Protein AF-A0A381VP50-F1 (afdb_monomer)

Foldseek 3Di:
DPPVVVVVVVVVVVVPDPFAFPDWAFDDDDQWTWIWTQTPVRDIDIDIHHDDD

Sequence (53 aa):
VNQDALFKLAEEAIKHWDIEVKSLNLHLQSENTVFKVEGLDGNTYALRIHRKG

Secondary structure (DSSP, 8-state):
--HHHHHHHHHHHHHTSSS-EEEEEEEEESSSEEEEEEETTS-EEEEEE----

Organism: NCBI:txid408172

pLDDT: mean 80.53, std 8.3, range [52.03, 89.12]

Solvent-accessible surface area (backbone atoms only — not comparable to full-atom values): 3287 Å² total; per-residue (Å²): 131,70,61,69,60,54,50,52,51,51,54,56,53,45,72,74,42,101,59,60,74,69,45,80,41,85,69,45,76,75,84,43,42,30,31,37,34,33,31,70,86,76,49,76,47,76,48,74,47,76,60,90,125

Structure (mmCIF, N/CA/C/O backbone):
data_AF-A0A381VP50-F1
#
_entry.id   AF-A0A381VP50-F1
#
loop_
_atom_site.group_PDB
_atom_site.id
_atom_site.type_symbol
_atom_site.label_atom_id
_atom_site.label_alt_id
_atom_site.label_comp_id
_atom_site.label_asym_id
_atom_site.label_entity_id
_atom_site.label_seq_id
_atom_site.pdbx_PDB_ins_code
_atom_site.Cartn_x
_atom_site.Cartn_y
_atom_site.Cartn_z
_atom_site.occupancy
_atom_site.B_iso_or_equiv
_atom_site.auth_seq_id
_atom_site.auth_comp_id
_atom_site.auth_asym_id
_atom_site.auth_atom_id
_atom_site.pdbx_PDB_model_num
ATOM 1 N N . VAL A 1 1 ? 19.727 3.002 -9.332 1.00 52.94 1 VAL A N 1
ATOM 2 C CA . VAL A 1 1 ? 18.252 2.838 -9.279 1.00 52.94 1 VAL A CA 1
ATOM 3 C C . VAL A 1 1 ? 17.751 3.899 -8.318 1.00 52.94 1 VAL A C 1
ATOM 5 O O . VAL A 1 1 ? 18.190 3.861 -7.180 1.00 52.94 1 VAL A O 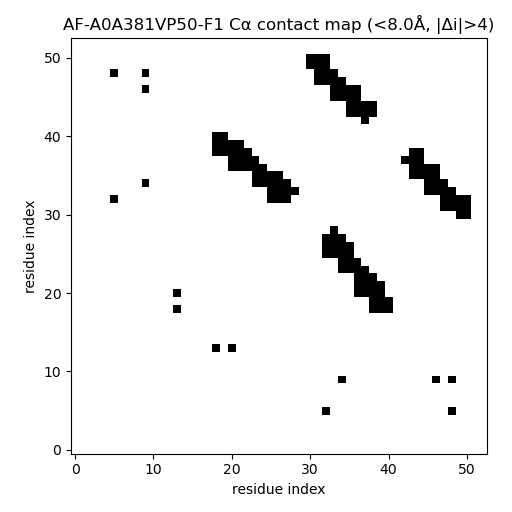1
ATOM 8 N N . ASN A 1 2 ? 16.969 4.890 -8.754 1.00 69.19 2 ASN A N 1
ATOM 9 C CA . ASN A 1 2 ? 16.571 5.995 -7.869 1.00 69.19 2 ASN A CA 1
ATOM 10 C C . ASN A 1 2 ? 15.466 5.530 -6.909 1.00 69.19 2 ASN A C 1
ATOM 12 O O . ASN A 1 2 ? 14.289 5.587 -7.255 1.00 69.19 2 ASN A O 1
ATOM 16 N N . GLN A 1 3 ? 15.851 5.046 -5.723 1.00 68.94 3 GLN A N 1
ATOM 17 C CA . GLN A 1 3 ? 14.919 4.673 -4.648 1.00 68.94 3 GLN A CA 1
ATOM 18 C C . GLN A 1 3 ? 13.993 5.831 -4.258 1.00 68.94 3 GLN A C 1
ATOM 20 O O . GLN A 1 3 ? 12.802 5.607 -4.082 1.00 68.94 3 GLN A O 1
ATOM 25 N N . ASP A 1 4 ? 14.509 7.061 -4.235 1.00 76.25 4 ASP A N 1
ATOM 26 C CA . ASP A 1 4 ? 13.743 8.280 -3.942 1.00 76.25 4 ASP A CA 1
ATOM 27 C C . ASP A 1 4 ? 12.545 8.484 -4.882 1.00 76.25 4 ASP A C 1
ATOM 29 O O . ASP A 1 4 ? 11.440 8.813 -4.458 1.00 76.25 4 ASP A O 1
ATOM 33 N N . ALA A 1 5 ? 12.747 8.233 -6.178 1.00 80.75 5 ALA A N 1
ATOM 34 C CA . ALA A 1 5 ? 11.691 8.372 -7.176 1.00 80.75 5 ALA A CA 1
ATOM 35 C C . ALA A 1 5 ? 10.603 7.304 -6.999 1.00 80.75 5 ALA A C 1
ATOM 37 O O . ALA A 1 5 ? 9.425 7.589 -7.184 1.00 80.75 5 ALA A O 1
ATOM 38 N N . LEU A 1 6 ? 10.996 6.084 -6.620 1.00 79.12 6 LEU A N 1
ATOM 39 C CA . LEU A 1 6 ? 10.071 4.981 -6.359 1.00 79.12 6 LEU A CA 1
ATOM 40 C C . LEU A 1 6 ? 9.256 5.218 -5.086 1.00 79.12 6 LEU A C 1
ATOM 42 O O . LEU A 1 6 ? 8.075 4.891 -5.066 1.00 79.12 6 LEU A O 1
ATOM 46 N N . PHE A 1 7 ? 9.868 5.805 -4.056 1.00 81.00 7 PHE A N 1
ATOM 47 C CA . PHE A 1 7 ? 9.185 6.150 -2.811 1.00 81.00 7 PHE A CA 1
ATOM 48 C C . PHE A 1 7 ? 8.142 7.247 -3.040 1.00 81.00 7 PHE A C 1
ATOM 50 O O . PHE A 1 7 ? 6.991 7.078 -2.654 1.00 81.00 7 PHE A O 1
ATOM 57 N N . LYS A 1 8 ? 8.497 8.303 -3.786 1.00 84.31 8 LYS A N 1
ATOM 58 C CA . LYS A 1 8 ? 7.540 9.347 -4.188 1.00 84.31 8 LYS A CA 1
ATOM 59 C C . LYS A 1 8 ? 6.383 8.791 -5.014 1.00 84.31 8 LYS A C 1
ATOM 61 O O . LYS A 1 8 ? 5.235 9.094 -4.722 1.00 84.31 8 LYS A O 1
ATOM 66 N N . LEU A 1 9 ? 6.674 7.930 -5.992 1.00 84.50 9 LEU A N 1
ATOM 67 C CA . LEU A 1 9 ? 5.645 7.234 -6.774 1.00 84.50 9 LEU A CA 1
ATOM 68 C C . LEU A 1 9 ? 4.730 6.382 -5.891 1.00 84.50 9 LEU A C 1
ATOM 70 O O . LEU A 1 9 ? 3.524 6.342 -6.121 1.00 84.50 9 LEU A O 1
ATOM 74 N N . ALA A 1 10 ? 5.295 5.697 -4.895 1.00 83.56 10 ALA A N 1
ATOM 75 C CA . ALA A 1 10 ? 4.522 4.896 -3.961 1.00 83.56 10 ALA A CA 1
ATOM 76 C C . ALA A 1 10 ? 3.604 5.760 -3.086 1.00 83.56 10 ALA A C 1
ATOM 78 O O . ALA A 1 10 ? 2.428 5.434 -2.941 1.00 83.56 10 ALA A O 1
ATOM 79 N N . GLU A 1 11 ? 4.110 6.879 -2.564 1.00 83.88 11 GLU A N 1
ATOM 80 C CA . GLU A 1 11 ? 3.312 7.851 -1.813 1.00 83.88 11 GLU A CA 1
ATOM 81 C C . GLU A 1 11 ? 2.206 8.477 -2.669 1.00 83.88 11 GLU A C 1
ATOM 83 O O . GLU A 1 11 ? 1.067 8.574 -2.220 1.00 83.88 11 GLU A O 1
ATOM 88 N N . GLU A 1 12 ? 2.502 8.876 -3.908 1.00 87.06 12 GLU A N 1
ATOM 89 C CA . GLU A 1 12 ? 1.495 9.424 -4.822 1.00 87.06 12 GLU A CA 1
ATOM 90 C C . GLU A 1 12 ? 0.422 8.392 -5.174 1.00 87.06 12 GLU A C 1
ATOM 92 O O . GLU A 1 12 ? -0.763 8.710 -5.129 1.00 87.06 12 GLU A O 1
ATOM 97 N N . ALA A 1 13 ? 0.803 7.142 -5.450 1.00 85.12 13 ALA A N 1
ATOM 98 C CA . ALA A 1 13 ? -0.152 6.070 -5.719 1.00 85.12 13 ALA A CA 1
ATOM 99 C C . ALA A 1 13 ? -1.079 5.815 -4.520 1.00 85.12 13 ALA A C 1
ATOM 101 O O . ALA A 1 13 ? -2.282 5.648 -4.702 1.00 85.12 13 ALA A O 1
ATOM 102 N N . ILE A 1 14 ? -0.535 5.837 -3.301 1.00 84.62 14 ILE A N 1
ATOM 103 C CA . ILE A 1 14 ? -1.301 5.656 -2.063 1.00 84.62 14 ILE A CA 1
ATOM 104 C C . ILE A 1 14 ? -2.279 6.797 -1.813 1.00 84.62 14 ILE A C 1
ATOM 106 O O . ILE A 1 14 ? -3.362 6.544 -1.304 1.00 84.62 14 ILE A O 1
ATOM 110 N N . LYS A 1 15 ? -1.961 8.035 -2.208 1.00 84.50 15 LYS A N 1
ATOM 111 C CA . LYS A 1 15 ? -2.921 9.150 -2.109 1.00 84.50 15 LYS A CA 1
ATOM 112 C C . LYS A 1 15 ? -4.187 8.928 -2.938 1.00 84.50 15 LYS A C 1
ATOM 114 O O . LYS A 1 15 ? -5.203 9.552 -2.657 1.00 84.50 15 LYS A O 1
ATOM 119 N N . HIS A 1 16 ? -4.129 8.075 -3.960 1.00 83.94 16 HIS A N 1
ATOM 120 C CA . HIS A 1 16 ? -5.300 7.678 -4.743 1.00 83.94 16 HIS A CA 1
ATOM 121 C C . HIS A 1 16 ? -6.040 6.475 -4.157 1.00 83.94 16 HIS A C 1
ATOM 123 O O . HIS A 1 16 ? -7.095 6.103 -4.670 1.00 83.94 16 HIS A O 1
ATOM 129 N N . TRP A 1 17 ? -5.488 5.833 -3.131 1.00 83.44 17 TRP A N 1
ATOM 130 C CA . TRP A 1 17 ? -6.156 4.746 -2.443 1.00 83.44 17 TRP A CA 1
ATOM 131 C C . TRP A 1 17 ? -7.025 5.334 -1.337 1.00 83.44 17 TRP A C 1
ATOM 133 O O . TRP A 1 17 ? -6.593 6.211 -0.595 1.00 83.44 17 TRP A O 1
ATOM 143 N N . ASP A 1 18 ? -8.238 4.814 -1.197 1.00 81.38 18 ASP A N 1
ATOM 144 C CA . ASP A 1 18 ? -9.158 5.173 -0.112 1.00 81.38 18 ASP A CA 1
ATOM 145 C C . ASP A 1 18 ? -8.766 4.453 1.194 1.00 81.38 18 ASP A C 1
ATOM 147 O O . ASP A 1 18 ? -9.587 3.833 1.860 1.00 81.38 18 ASP A O 1
ATOM 151 N N . ILE A 1 19 ? -7.467 4.428 1.515 1.00 82.44 19 ILE A N 1
ATOM 152 C CA . ILE A 1 19 ? -6.950 3.803 2.733 1.00 82.44 19 ILE A CA 1
ATOM 153 C C . ILE A 1 19 ? -6.024 4.758 3.470 1.00 82.44 19 ILE A C 1
ATOM 155 O O . ILE A 1 19 ? -5.176 5.431 2.884 1.00 82.44 19 ILE A O 1
ATOM 159 N N . GLU A 1 20 ? -6.129 4.758 4.792 1.00 83.62 20 GLU A N 1
ATOM 160 C CA . GLU A 1 20 ? -5.168 5.453 5.632 1.00 83.62 20 GLU A CA 1
ATOM 161 C C . GLU A 1 20 ? -3.919 4.591 5.816 1.00 83.62 20 GLU A C 1
ATOM 163 O O . GLU A 1 20 ? -3.970 3.515 6.413 1.00 83.62 20 GLU A O 1
ATOM 168 N N . VAL A 1 21 ? -2.778 5.054 5.306 1.00 83.88 21 VAL A N 1
ATOM 169 C CA . VAL A 1 21 ? -1.504 4.336 5.412 1.00 83.88 21 VAL A CA 1
ATOM 170 C C . VAL A 1 21 ? -0.749 4.767 6.659 1.00 83.88 21 VAL A C 1
ATOM 172 O O . VAL A 1 21 ? -0.411 5.932 6.838 1.00 83.88 21 VAL A O 1
ATOM 175 N N . LYS A 1 22 ? -0.434 3.790 7.506 1.00 85.31 22 LYS A N 1
ATOM 176 C CA . LYS A 1 22 ? 0.378 3.953 8.710 1.00 85.31 22 LYS A CA 1
ATOM 177 C C . LYS A 1 22 ? 1.868 3.932 8.398 1.00 85.31 22 LYS A C 1
ATOM 179 O O . LYS A 1 22 ? 2.651 4.648 9.017 1.00 85.31 22 LYS A O 1
ATOM 184 N N . SER A 1 23 ? 2.292 3.037 7.509 1.00 82.75 23 SER A N 1
ATOM 185 C CA . SER A 1 23 ? 3.707 2.852 7.191 1.00 82.75 23 SER A CA 1
ATOM 186 C C . SER A 1 23 ? 3.899 2.293 5.791 1.00 82.75 23 SER A C 1
ATOM 188 O O . SER A 1 23 ? 3.202 1.370 5.371 1.00 82.75 23 SER A O 1
ATOM 190 N N . LEU A 1 24 ? 4.889 2.842 5.090 1.00 85.44 24 LEU A N 1
ATOM 191 C CA . LEU A 1 24 ? 5.360 2.354 3.803 1.00 85.44 24 LEU A CA 1
ATOM 192 C C . LEU A 1 24 ? 6.787 1.837 3.966 1.00 85.44 24 LEU A C 1
ATOM 194 O O . LEU A 1 24 ? 7.695 2.601 4.281 1.00 85.44 24 LEU A O 1
ATOM 198 N N . ASN A 1 25 ? 6.993 0.547 3.720 1.00 84.00 25 ASN A N 1
ATOM 199 C CA . ASN A 1 25 ? 8.310 -0.074 3.785 1.00 84.00 25 ASN A CA 1
ATOM 200 C C . ASN A 1 25 ? 8.662 -0.718 2.449 1.00 84.00 25 ASN A C 1
ATOM 202 O O . ASN A 1 25 ? 7.864 -1.447 1.863 1.00 84.00 25 ASN A O 1
ATOM 206 N N . LEU A 1 26 ? 9.883 -0.491 1.967 1.00 82.88 26 LEU A N 1
ATOM 207 C CA . LEU A 1 26 ? 10.391 -1.219 0.811 1.00 82.88 26 LEU A CA 1
ATOM 208 C C . LEU A 1 26 ? 10.580 -2.691 1.202 1.00 82.88 26 LEU A C 1
ATOM 210 O O . LEU A 1 26 ? 11.387 -3.000 2.074 1.00 82.88 26 LEU A O 1
ATOM 214 N N . HIS A 1 27 ? 9.829 -3.591 0.570 1.00 80.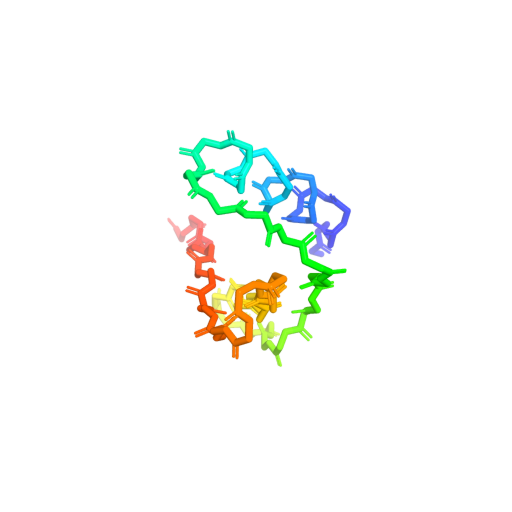94 27 HIS A N 1
ATOM 215 C CA . HIS A 1 27 ? 9.870 -5.016 0.892 1.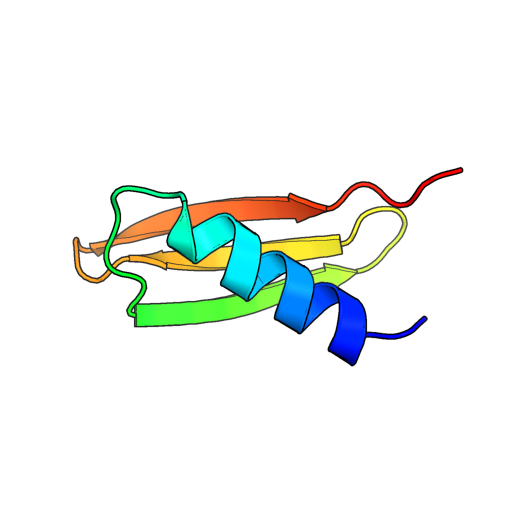00 80.94 27 HIS A CA 1
ATOM 216 C C . HIS A 1 27 ? 10.843 -5.780 -0.001 1.00 80.94 27 HIS A C 1
ATOM 218 O O . HIS A 1 27 ? 11.595 -6.622 0.480 1.00 80.94 27 HIS A O 1
ATOM 224 N N . LEU A 1 28 ? 10.824 -5.504 -1.307 1.00 79.06 28 LEU A N 1
ATOM 225 C CA . LEU A 1 28 ? 11.642 -6.237 -2.266 1.00 79.06 28 LEU A CA 1
ATOM 226 C C . LEU A 1 28 ? 12.023 -5.334 -3.435 1.00 79.06 28 LEU A C 1
ATOM 228 O O . LEU A 1 28 ? 11.172 -4.660 -4.007 1.00 79.06 28 LEU A O 1
ATOM 232 N N . GLN A 1 29 ? 13.300 -5.323 -3.801 1.00 68.44 29 GLN A N 1
ATOM 233 C CA . GLN A 1 29 ? 13.800 -4.556 -4.938 1.00 68.44 29 GLN A CA 1
ATOM 234 C C . GLN A 1 29 ? 14.775 -5.425 -5.735 1.00 68.44 29 GLN A C 1
ATOM 236 O O . GLN A 1 29 ? 15.984 -5.369 -5.533 1.00 68.44 29 GLN A O 1
ATOM 241 N N . SER A 1 30 ? 14.226 -6.252 -6.625 1.00 71.62 30 SER A N 1
ATOM 242 C CA . SER A 1 30 ? 15.001 -7.016 -7.614 1.00 71.62 30 SER A CA 1
ATOM 243 C C . SER A 1 30 ? 14.658 -6.488 -9.009 1.00 71.62 30 SER A C 1
ATOM 245 O O . SER A 1 30 ? 15.056 -5.376 -9.351 1.00 71.62 30 SER A O 1
ATOM 247 N N . GLU A 1 31 ? 13.870 -7.220 -9.798 1.00 67.31 31 GLU A N 1
ATOM 248 C CA . GLU A 1 31 ? 13.399 -6.752 -11.110 1.00 67.31 31 GLU A CA 1
ATOM 249 C C . GLU A 1 31 ? 12.259 -5.731 -10.986 1.00 67.31 31 GLU A C 1
ATOM 251 O O . GLU A 1 31 ? 12.287 -4.683 -11.628 1.00 67.31 31 GLU A O 1
ATOM 256 N N . ASN A 1 32 ? 11.307 -5.985 -10.085 1.00 73.50 32 ASN A N 1
ATOM 257 C CA . ASN A 1 32 ? 10.241 -5.054 -9.713 1.00 73.50 32 ASN A CA 1
ATOM 258 C C . ASN A 1 32 ? 10.502 -4.482 -8.316 1.00 73.50 32 ASN A C 1
ATOM 260 O O . ASN A 1 32 ? 11.139 -5.127 -7.479 1.00 73.50 32 ASN A O 1
ATOM 264 N N . THR A 1 33 ? 9.992 -3.278 -8.058 1.00 81.69 33 THR A N 1
ATOM 265 C CA . THR A 1 33 ? 10.045 -2.673 -6.721 1.00 81.69 33 THR A CA 1
ATOM 266 C C . THR A 1 33 ? 8.722 -2.938 -6.018 1.00 81.69 33 THR A C 1
ATOM 268 O O . THR A 1 33 ? 7.675 -2.501 -6.482 1.00 81.69 33 THR A 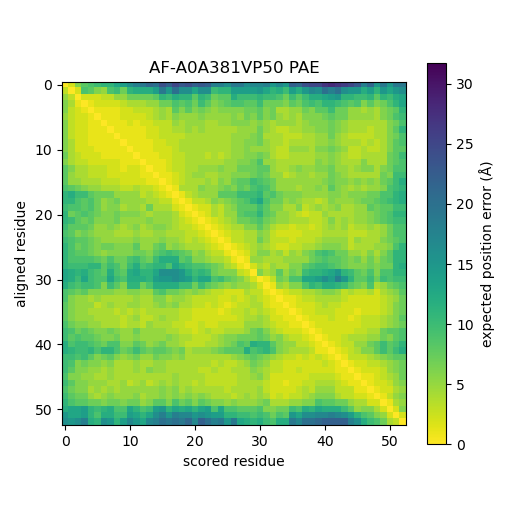O 1
ATOM 271 N N . VAL A 1 34 ? 8.757 -3.678 -4.916 1.00 85.12 34 VAL A N 1
ATOM 272 C CA . VAL A 1 34 ? 7.591 -4.026 -4.107 1.00 85.12 34 VAL A CA 1
ATOM 273 C C . VAL A 1 34 ? 7.679 -3.292 -2.778 1.00 85.12 34 VAL A C 1
ATOM 275 O O . VAL A 1 34 ? 8.621 -3.494 -2.011 1.00 85.12 34 VAL A O 1
ATOM 278 N N . PHE A 1 35 ? 6.679 -2.472 -2.493 1.00 86.19 35 PHE A N 1
ATOM 279 C CA . PHE A 1 35 ? 6.481 -1.818 -1.210 1.00 86.19 35 PHE A CA 1
ATOM 280 C C . PHE A 1 35 ? 5.403 -2.553 -0.423 1.00 86.19 35 PHE A C 1
ATOM 282 O O . PHE A 1 35 ? 4.357 -2.919 -0.957 1.00 86.19 35 PHE A O 1
ATOM 289 N N . LYS A 1 36 ? 5.662 -2.769 0.860 1.00 89.00 36 LYS A N 1
ATOM 290 C CA . LYS A 1 36 ? 4.668 -3.196 1.832 1.00 89.00 36 LYS A CA 1
ATOM 291 C C . LYS A 1 36 ? 4.038 -1.944 2.430 1.00 89.00 36 LYS A C 1
ATOM 293 O O . LYS A 1 36 ? 4.744 -1.064 2.920 1.00 89.00 36 LYS A O 1
ATOM 298 N N . VAL A 1 37 ? 2.720 -1.882 2.364 1.00 88.50 37 VAL A N 1
ATOM 299 C CA . VAL A 1 37 ? 1.906 -0.770 2.840 1.00 88.50 37 VAL A CA 1
ATOM 300 C C . VAL A 1 37 ? 1.075 -1.288 4.001 1.00 88.50 37 VAL A C 1
ATOM 302 O O . VAL A 1 37 ? 0.263 -2.193 3.836 1.00 88.50 37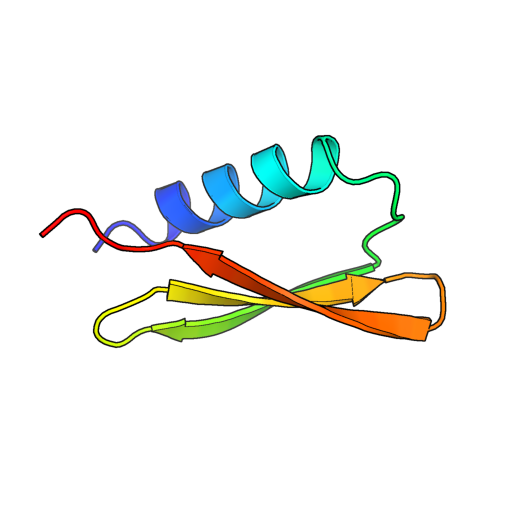 VAL A O 1
ATOM 305 N N . GLU A 1 38 ? 1.296 -0.754 5.189 1.00 89.12 38 GLU A N 1
ATOM 306 C CA . GLU A 1 38 ? 0.510 -1.093 6.372 1.00 89.12 38 GLU A CA 1
ATOM 307 C C . GLU A 1 38 ? -0.547 -0.015 6.566 1.00 89.12 38 GLU A C 1
ATOM 309 O O . GLU A 1 38 ? -0.212 1.154 6.763 1.00 89.12 38 GLU A O 1
ATOM 314 N N . GLY A 1 39 ? -1.818 -0.399 6.465 1.00 88.44 39 GLY A N 1
ATOM 315 C CA . GLY A 1 39 ? -2.946 0.484 6.721 1.00 88.44 39 GLY A CA 1
ATOM 316 C C . GLY A 1 39 ? -3.190 0.670 8.219 1.00 88.44 39 GLY A C 1
ATOM 317 O O . GLY A 1 39 ? -2.925 -0.228 9.021 1.00 88.44 39 GLY A O 1
ATOM 318 N N . LEU A 1 40 ? -3.732 1.824 8.607 1.00 85.12 40 LEU A N 1
ATOM 319 C CA . LEU A 1 40 ? -4.222 2.076 9.968 1.00 85.12 40 LEU A CA 1
ATOM 320 C C . LEU A 1 40 ? -5.403 1.168 10.340 1.00 85.12 40 LEU A C 1
ATOM 322 O O . LEU A 1 40 ? -5.599 0.881 11.517 1.00 85.12 40 LEU A O 1
ATOM 326 N N . ASP A 1 41 ? -6.096 0.635 9.336 1.00 83.31 41 ASP A N 1
ATOM 327 C CA . ASP A 1 41 ? -7.175 -0.350 9.459 1.00 83.31 41 ASP A CA 1
ATOM 328 C C . ASP A 1 41 ? -6.696 -1.732 9.971 1.00 83.31 41 ASP A C 1
ATOM 330 O O . ASP A 1 41 ? -7.481 -2.653 10.163 1.00 83.31 41 ASP A O 1
ATOM 334 N N . GLY A 1 42 ? -5.382 -1.916 10.170 1.00 82.75 42 GLY A N 1
ATOM 335 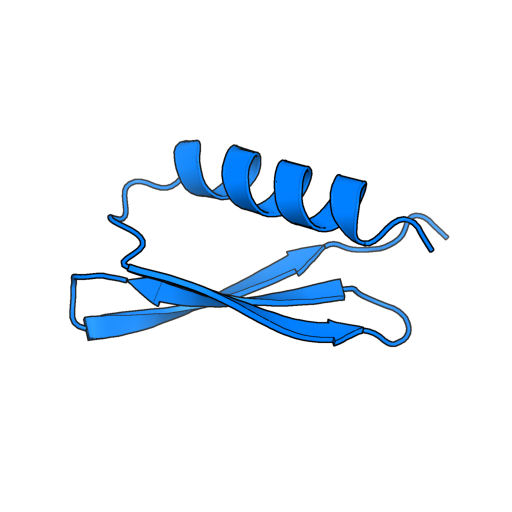C CA . GLY A 1 42 ? -4.774 -3.199 10.550 1.00 82.75 42 GLY A CA 1
ATOM 336 C C . GLY A 1 42 ? -4.534 -4.139 9.365 1.00 82.75 42 GLY A C 1
ATOM 337 O O . GLY A 1 42 ? -3.902 -5.186 9.514 1.00 82.75 42 GLY A O 1
ATOM 338 N N . ASN A 1 43 ? -4.980 -3.742 8.173 1.00 86.56 43 ASN A N 1
ATOM 339 C CA . ASN A 1 43 ? -4.781 -4.466 6.928 1.00 86.56 43 ASN A CA 1
ATOM 340 C C . ASN A 1 43 ? -3.421 -4.153 6.288 1.00 86.56 43 ASN A C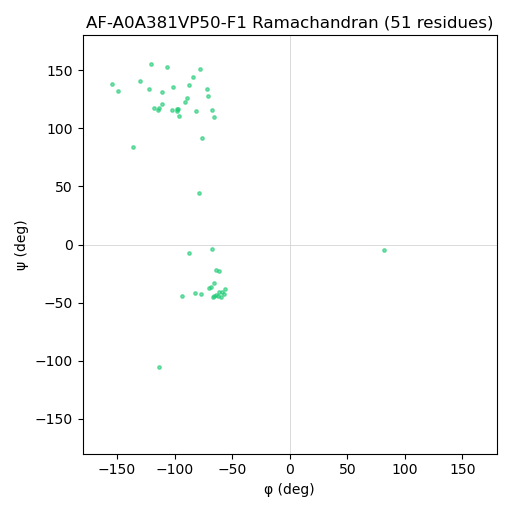 1
ATOM 342 O O . ASN A 1 43 ? -2.920 -3.029 6.333 1.00 86.56 43 ASN A O 1
ATOM 346 N N . THR A 1 44 ? -2.816 -5.168 5.670 1.00 87.81 44 THR A N 1
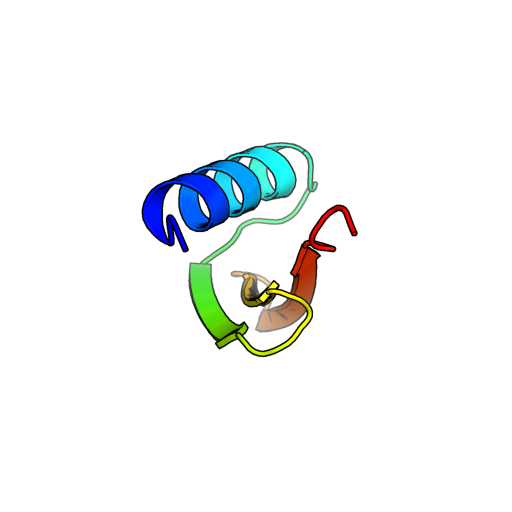ATOM 347 C CA . THR A 1 44 ? -1.532 -5.046 4.968 1.00 87.81 44 THR A CA 1
ATOM 348 C C . THR A 1 44 ? -1.734 -5.197 3.468 1.00 87.81 44 THR A C 1
ATOM 350 O O . THR A 1 44 ? -2.320 -6.175 3.011 1.00 87.81 44 THR A O 1
ATOM 353 N N . TYR A 1 45 ? -1.166 -4.273 2.702 1.00 86.25 45 TYR A N 1
ATOM 354 C CA . TYR A 1 45 ? -1.233 -4.234 1.250 1.00 86.25 45 TYR A CA 1
ATOM 355 C C . TYR A 1 45 ? 0.166 -4.294 0.632 1.00 86.25 45 TYR A C 1
ATOM 357 O O . TYR A 1 45 ? 1.168 -3.933 1.252 1.00 86.25 45 TYR A O 1
ATOM 365 N N . ALA A 1 46 ? 0.244 -4.758 -0.613 1.00 86.81 46 ALA A N 1
ATOM 366 C CA . ALA A 1 46 ? 1.485 -4.811 -1.375 1.00 86.81 46 ALA A CA 1
ATOM 367 C C . ALA A 1 46 ? 1.362 -3.933 -2.624 1.00 86.81 46 ALA A C 1
ATOM 369 O O . ALA A 1 46 ? 0.553 -4.210 -3.507 1.00 86.81 46 ALA A O 1
ATOM 370 N N . LEU A 1 47 ? 2.192 -2.896 -2.714 1.00 84.81 47 LEU A N 1
ATOM 371 C CA . LEU A 1 47 ? 2.283 -2.022 -3.875 1.00 84.81 47 LEU A CA 1
ATOM 372 C C . LEU A 1 47 ? 3.456 -2.468 -4.754 1.00 84.81 47 LEU A C 1
ATOM 374 O O . LEU A 1 47 ? 4.616 -2.399 -4.352 1.00 84.81 47 LEU A O 1
ATOM 378 N N . ARG A 1 48 ? 3.161 -2.931 -5.970 1.00 86.31 48 ARG A N 1
ATOM 379 C CA . ARG A 1 48 ? 4.174 -3.349 -6.948 1.00 86.31 48 ARG A CA 1
ATOM 380 C C . ARG A 1 48 ? 4.363 -2.276 -8.012 1.00 86.31 48 ARG A C 1
ATOM 382 O O . ARG A 1 48 ? 3.465 -2.021 -8.804 1.00 86.31 48 ARG A O 1
ATOM 389 N N . ILE A 1 49 ? 5.559 -1.702 -8.064 1.00 82.19 49 ILE A N 1
ATOM 390 C CA . ILE A 1 49 ? 6.004 -0.825 -9.142 1.00 82.19 49 ILE A CA 1
ATOM 391 C C . ILE A 1 49 ? 6.811 -1.659 -10.132 1.00 82.19 49 ILE A C 1
ATOM 393 O O . ILE A 1 49 ? 7.922 -2.118 -9.841 1.00 82.19 49 ILE A O 1
ATOM 397 N N . HIS A 1 50 ? 6.234 -1.846 -11.315 1.00 80.44 50 HIS A N 1
ATOM 398 C CA . HIS A 1 50 ? 6.928 -2.457 -12.435 1.00 80.44 50 HIS A CA 1
ATOM 399 C C . HIS A 1 50 ? 7.982 -1.496 -12.970 1.00 80.44 50 HIS A C 1
ATOM 401 O O . HIS A 1 50 ? 7.695 -0.338 -13.285 1.00 80.44 50 HIS A O 1
ATOM 407 N N . ARG A 1 51 ? 9.219 -1.978 -13.087 1.00 68.50 51 ARG A N 1
ATOM 408 C CA . ARG A 1 51 ? 10.226 -1.254 -13.855 1.00 68.50 51 ARG A CA 1
ATOM 409 C C . ARG A 1 51 ? 9.868 -1.386 -15.328 1.00 68.50 51 ARG A C 1
ATOM 411 O O . ARG A 1 51 ? 9.558 -2.479 -15.791 1.00 68.50 51 ARG A O 1
ATOM 418 N N . LYS A 1 52 ? 9.908 -0.270 -16.055 1.00 61.44 52 LYS A N 1
ATOM 419 C CA . LYS A 1 52 ? 9.821 -0.304 -17.513 1.00 61.44 52 LYS A CA 1
ATOM 420 C C . LYS A 1 52 ? 11.083 -1.014 -18.018 1.00 61.44 52 LYS A C 1
ATOM 422 O O . LYS A 1 52 ? 12.181 -0.493 -17.810 1.00 61.44 52 LYS A O 1
ATOM 427 N N . GLY A 1 53 ? 10.907 -2.228 -18.537 1.00 52.03 53 GLY A N 1
ATOM 428 C CA . GLY A 1 53 ? 11.886 -2.919 -19.375 1.00 52.03 53 GLY A CA 1
ATOM 429 C C . GLY A 1 53 ? 11.840 -2.373 -20.790 1.00 52.03 53 GLY A C 1
ATOM 430 O O . GLY A 1 53 ? 10.736 -1.941 -21.203 1.00 52.03 53 GLY A O 1
#

Nearest PDB structures (foldseek):
  6fai-assembly1_l  TM=5.200E-01  e=2.196E-01  Saccharomyces cerevisiae S288C
  8dml-assembly2_C  TM=5.217E-01  e=8.041E-01  Vibrio parahaemolyticus
  4kqb-assembly1_A  TM=6.244E-01  e=3.545E+00  Caenorhabditis elegans
  6iei-assembly1_A-2  TM=6.879E-01  e=4.829E+00  Borreliell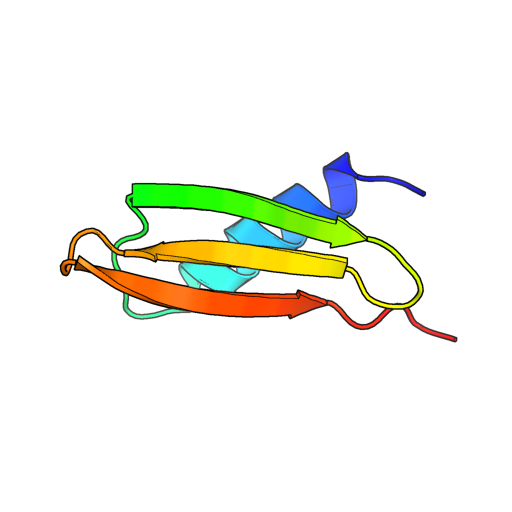a burgdorferi B31
  5vhs-assembly1_A  TM=3.619E-01  e=9.099E-01  Homo sapiens

Mean predicted aligned error: 5.96 Å

Radius of gyration: 10.9 Å; Cα contacts (8 Å, |Δi|>4): 73; chains: 1; bounding box: 27×16×30 Å